Protein AF-A0A7C1VGW5-F1 (afdb_monomer)

Solvent-accessible surface area (backbone atoms only — not comparable to full-atom values): 6948 Å² total; per-residue (Å²): 134,87,75,56,59,21,69,54,83,96,44,91,46,53,26,28,81,66,48,66,48,100,84,72,49,82,41,61,46,65,34,19,64,68,56,45,28,61,74,70,61,58,50,86,72,74,86,64,77,88,87,74,67,79,41,74,48,52,71,72,55,68,30,56,36,12,73,85,80,61,52,54,91,53,82,24,49,82,43,56,75,47,45,62,93,80,70,32,57,70,38,78,85,32,55,44,20,26,35,76,66,60,46,50,33,38,78,70,72,76,51,85,132

Nearest PDB structures (foldseek):
  6ghc-assembly1_A  TM=7.037E-01  e=6.728E-03  Escherichia coli K-12
  4h9d-assembly1_C  TM=6.070E-01  e=5.447E-02  Geobacter metallireducens GS-15
  4h9d-assembly1_A  TM=5.818E-01  e=9.809E-02  Geobacter metallireducens GS-15
  1fsj-assembly1_B  TM=7.396E-01  e=9.051E-01  Escherichia coli

pLDDT: mean 84.61, std 14.18, range [44.94, 97.0]

Foldseek 3Di:
DDFDFAQDPPGRHGFAWDDQDPVRDTDGDNHHPVVVCVVVVVPVPDDPDDPDDQDVQLVVDDQQAFPPPGDRPDGFDKDFCDDVVNVTDNHPPRITGHHPVRVVCVVVVNDDD

Mean predicted aligned error: 14.06 Å

Radius of gyration: 25.31 Å; Cα contacts (8 Å, |Δi|>4): 164; chains: 1; bounding box: 57×30×56 Å

Structure (mmCIF, N/CA/C/O backbone):
data_AF-A0A7C1VGW5-F1
#
_entry.id   AF-A0A7C1VGW5-F1
#
loop_
_atom_site.group_PDB
_atom_site.id
_atom_site.type_symbol
_atom_site.label_atom_id
_atom_site.label_alt_id
_atom_site.label_comp_id
_atom_site.label_asym_id
_atom_site.label_entity_id
_atom_site.label_seq_id
_atom_site.pdbx_PDB_ins_code
_atom_site.Cartn_x
_atom_site.Cartn_y
_atom_site.Cartn_z
_atom_site.occupancy
_atom_site.B_iso_or_equiv
_atom_site.auth_seq_id
_atom_site.auth_comp_id
_atom_site.auth_asym_id
_atom_site.auth_atom_id
_atom_site.pdbx_PDB_model_num
ATOM 1 N N . MET A 1 1 ? 24.880 -7.968 -34.564 1.00 63.97 1 MET A N 1
ATOM 2 C CA . MET A 1 1 ? 25.746 -6.996 -33.857 1.00 63.97 1 MET A CA 1
ATOM 3 C C . MET A 1 1 ? 25.967 -7.487 -32.442 1.00 63.97 1 MET A C 1
ATOM 5 O O . MET A 1 1 ? 25.040 -7.425 -31.636 1.00 63.97 1 MET A O 1
ATOM 9 N N . ASP A 1 2 ? 27.168 -7.978 -32.153 1.00 80.00 2 ASP A N 1
ATOM 10 C CA . ASP A 1 2 ? 27.506 -8.481 -30.827 1.00 80.00 2 ASP A CA 1
ATOM 11 C C . ASP A 1 2 ? 27.546 -7.363 -29.792 1.00 80.00 2 ASP A C 1
ATOM 13 O O . ASP A 1 2 ? 28.143 -6.299 -29.974 1.00 80.00 2 ASP A O 1
ATOM 17 N N . LYS A 1 3 ? 26.846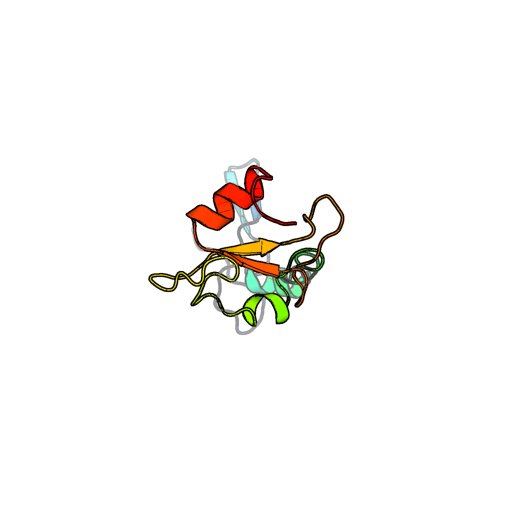 -7.596 -28.685 1.00 86.38 3 LYS A N 1
ATOM 18 C CA . LYS A 1 3 ? 26.801 -6.666 -27.565 1.00 86.38 3 LYS A CA 1
ATOM 19 C C . LYS A 1 3 ? 28.073 -6.856 -26.731 1.00 86.38 3 LYS A C 1
ATOM 21 O O . LYS A 1 3 ? 28.326 -7.978 -26.296 1.00 86.38 3 LYS A O 1
ATOM 26 N N . PRO A 1 4 ? 28.847 -5.794 -26.444 1.00 92.12 4 PRO A N 1
ATOM 27 C CA . PRO A 1 4 ? 30.075 -5.933 -25.672 1.00 92.12 4 PRO A CA 1
ATOM 28 C C . PRO A 1 4 ? 29.780 -6.453 -24.264 1.00 92.12 4 PRO A C 1
ATOM 30 O O . PRO A 1 4 ? 28.732 -6.153 -23.683 1.00 92.12 4 PRO A O 1
ATOM 33 N N . LYS A 1 5 ? 30.709 -7.228 -23.701 1.00 94.62 5 LYS A N 1
ATOM 34 C CA . LYS A 1 5 ? 30.612 -7.750 -22.333 1.00 94.62 5 LYS A CA 1
ATOM 35 C C . LYS A 1 5 ? 30.956 -6.686 -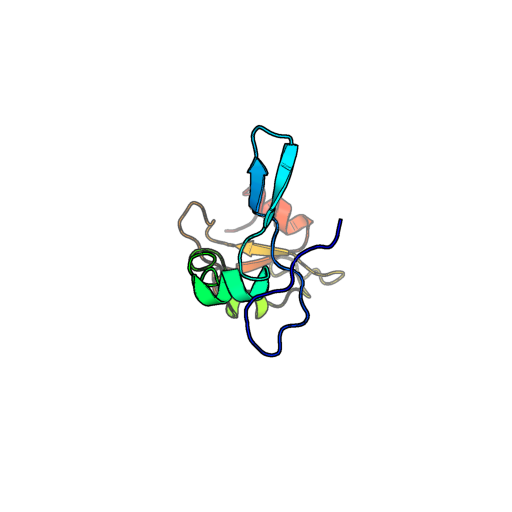21.292 1.00 94.62 5 LYS A C 1
ATOM 37 O O . LYS A 1 5 ? 31.596 -5.674 -21.575 1.00 94.62 5 LYS A O 1
ATOM 42 N N . CYS A 1 6 ? 30.468 -6.896 -20.075 1.00 94.88 6 CYS A N 1
ATOM 43 C CA . CYS A 1 6 ? 30.820 -6.078 -18.923 1.00 94.88 6 CYS A CA 1
ATOM 44 C C . CYS A 1 6 ? 32.327 -6.166 -18.641 1.00 94.88 6 CYS A C 1
ATOM 46 O O . CYS A 1 6 ? 32.890 -7.250 -18.640 1.00 94.88 6 CYS A O 1
ATOM 48 N N . LYS A 1 7 ? 32.966 -5.029 -18.337 1.00 94.69 7 LYS A N 1
ATOM 49 C CA . LYS A 1 7 ? 34.410 -4.949 -18.048 1.00 94.69 7 LYS A CA 1
ATOM 50 C C . LYS A 1 7 ? 34.825 -5.570 -16.697 1.00 94.69 7 LYS A C 1
ATOM 52 O O . LYS A 1 7 ? 36.011 -5.717 -16.442 1.00 94.69 7 LYS A O 1
ATOM 57 N N . ILE A 1 8 ? 33.882 -5.858 -15.800 1.00 92.62 8 ILE A N 1
ATOM 58 C CA . ILE A 1 8 ? 34.192 -6.445 -14.484 1.00 92.62 8 ILE A CA 1
ATOM 59 C C . ILE A 1 8 ? 34.591 -7.907 -14.652 1.00 92.62 8 ILE A C 1
ATOM 61 O O . ILE A 1 8 ? 33.868 -8.658 -15.305 1.00 92.62 8 ILE A O 1
ATOM 65 N N . ASP A 1 9 ? 35.706 -8.280 -14.025 1.00 88.81 9 ASP A N 1
ATOM 66 C CA . ASP A 1 9 ? 36.190 -9.656 -14.003 1.00 88.81 9 ASP A CA 1
ATOM 67 C C . ASP A 1 9 ? 35.113 -10.612 -13.466 1.00 88.81 9 ASP A C 1
ATOM 69 O O . ASP A 1 9 ? 34.344 -10.261 -12.564 1.00 88.81 9 ASP A O 1
ATOM 73 N N . LYS A 1 10 ? 35.017 -11.800 -14.068 1.00 90.38 10 LYS A N 1
ATOM 74 C CA . LYS A 1 10 ? 33.992 -12.821 -13.768 1.00 90.38 10 LYS A CA 1
ATOM 75 C C . LYS A 1 10 ? 32.536 -12.371 -13.990 1.00 90.38 10 LYS A C 1
ATOM 77 O O . LYS A 1 10 ? 31.605 -12.987 -13.472 1.00 90.38 10 LYS A O 1
ATOM 8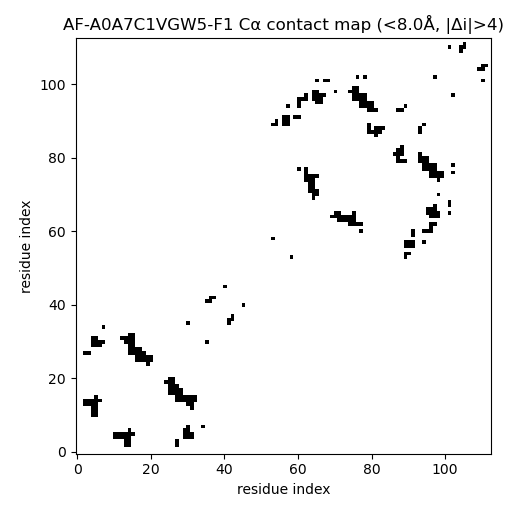2 N N . CYS A 1 11 ? 32.293 -11.312 -14.771 1.00 90.44 11 CYS A N 1
ATOM 83 C CA . CYS A 1 11 ? 30.943 -10.886 -15.142 1.00 90.44 11 CYS A CA 1
ATOM 84 C C . CYS A 1 11 ? 30.579 -11.271 -16.582 1.00 90.44 11 CYS A C 1
ATOM 86 O O . CYS A 1 11 ? 30.961 -10.596 -17.535 1.00 90.44 11 CYS A O 1
ATOM 88 N N . ASN A 1 12 ? 29.704 -12.265 -16.736 1.00 93.12 12 ASN A N 1
ATOM 89 C CA . ASN A 1 12 ? 29.239 -12.726 -18.054 1.00 93.12 12 ASN A CA 1
ATOM 90 C C . ASN A 1 12 ? 28.109 -11.868 -18.659 1.00 93.12 12 ASN A C 1
ATOM 92 O O . ASN A 1 12 ? 27.659 -12.110 -19.786 1.00 93.12 12 ASN A O 1
ATOM 96 N N . ASN A 1 13 ? 27.657 -10.842 -17.927 1.00 93.88 13 ASN A N 1
ATOM 97 C CA . ASN A 1 13 ? 26.592 -9.950 -18.366 1.00 93.88 13 ASN A CA 1
ATOM 98 C C . ASN A 1 13 ? 27.052 -9.023 -19.489 1.00 93.88 13 ASN A C 1
ATOM 100 O O . ASN A 1 13 ? 28.175 -8.519 -19.506 1.00 93.88 13 ASN A O 1
ATOM 104 N N . ASN A 1 14 ? 26.124 -8.708 -20.385 1.00 95.12 14 ASN A N 1
ATOM 105 C CA . ASN A 1 14 ? 26.372 -7.739 -21.437 1.00 95.12 14 ASN A CA 1
ATOM 106 C C . ASN A 1 14 ? 26.416 -6.309 -20.873 1.00 95.12 14 ASN A C 1
ATOM 108 O O . ASN A 1 14 ? 25.660 -5.942 -19.965 1.00 95.12 14 ASN A O 1
ATOM 112 N N . ALA A 1 15 ? 27.279 -5.477 -21.440 1.00 94.31 15 ALA A N 1
ATOM 113 C CA . ALA A 1 15 ? 27.381 -4.071 -21.106 1.00 94.31 15 ALA A CA 1
ATOM 114 C C . ALA A 1 15 ? 26.086 -3.314 -21.430 1.00 94.31 15 ALA A C 1
ATOM 116 O O . ALA A 1 15 ? 25.386 -3.597 -22.403 1.00 94.31 15 ALA A O 1
ATOM 117 N N . MET A 1 16 ? 25.744 -2.335 -20.600 1.00 93.25 16 MET A N 1
ATOM 118 C CA . MET A 1 16 ? 24.520 -1.554 -20.755 1.00 93.25 16 MET A CA 1
ATOM 119 C C . MET A 1 16 ? 24.573 -0.667 -22.006 1.00 93.25 16 MET A C 1
ATOM 121 O O . MET A 1 16 ? 25.604 -0.075 -22.314 1.00 93.25 16 MET A O 1
ATOM 125 N N . PHE A 1 17 ? 23.451 -0.546 -22.716 1.00 93.81 17 PHE A N 1
ATOM 126 C CA . PHE A 1 17 ? 23.296 0.421 -23.803 1.00 93.81 17 PHE A CA 1
ATOM 127 C C . PHE A 1 17 ? 23.424 1.855 -23.270 1.00 93.81 17 PHE A C 1
ATOM 129 O O . PHE A 1 17 ? 22.897 2.171 -22.207 1.00 93.81 17 PHE A O 1
ATOM 136 N N . ALA A 1 18 ? 24.151 2.709 -23.991 1.00 91.31 18 ALA A N 1
ATOM 137 C CA . ALA A 1 18 ? 24.354 4.103 -23.613 1.00 91.31 18 ALA A CA 1
ATOM 138 C C . ALA A 1 18 ? 23.505 5.053 -24.460 1.00 91.31 18 ALA A C 1
ATOM 140 O O . ALA A 1 18 ? 22.770 5.857 -23.901 1.00 91.31 18 ALA A O 1
ATOM 141 N N . ARG A 1 19 ? 23.666 5.005 -25.788 1.00 93.31 19 ARG A N 1
ATOM 142 C CA . ARG A 1 19 ? 22.979 5.871 -26.763 1.00 93.31 19 ARG A CA 1
ATOM 143 C C . ARG A 1 19 ? 23.265 5.408 -28.190 1.00 93.31 19 ARG A C 1
ATOM 145 O O . ARG A 1 19 ? 24.208 4.649 -28.406 1.00 93.31 19 ARG A O 1
ATOM 152 N N . ILE A 1 20 ? 22.513 5.922 -29.156 1.00 95.12 20 ILE A N 1
ATOM 153 C CA . ILE A 1 20 ? 22.864 5.874 -30.581 1.00 95.12 20 ILE A CA 1
ATOM 154 C C . ILE A 1 20 ? 23.629 7.165 -30.924 1.00 95.12 20 ILE A C 1
ATOM 156 O O . ILE A 1 20 ? 23.312 8.226 -30.385 1.00 95.12 20 ILE A O 1
ATOM 160 N N . ASN A 1 21 ? 24.694 7.087 -31.725 1.00 90.75 21 ASN A N 1
ATOM 161 C CA . ASN A 1 21 ? 25.414 8.282 -32.183 1.00 90.75 21 ASN A CA 1
ATOM 162 C C . ASN A 1 21 ? 24.733 8.919 -33.411 1.00 90.75 21 ASN A C 1
ATOM 164 O O . ASN A 1 21 ? 23.826 8.342 -33.997 1.00 90.75 21 ASN A O 1
ATOM 168 N N . LYS A 1 22 ? 25.201 10.098 -33.842 1.00 92.62 22 LYS A N 1
ATOM 169 C CA . LYS A 1 22 ? 24.667 10.790 -35.034 1.00 92.62 22 LYS A CA 1
ATOM 170 C C . LYS A 1 22 ? 24.756 9.962 -36.331 1.00 92.62 22 LYS A C 1
ATOM 172 O O . LYS A 1 22 ? 24.057 10.271 -37.281 1.00 92.62 22 LYS A O 1
ATOM 177 N N . LYS A 1 23 ? 25.602 8.926 -36.362 1.00 93.06 23 LYS A N 1
ATOM 178 C CA . LYS A 1 23 ? 25.795 8.006 -37.493 1.00 93.06 23 LYS A CA 1
ATOM 179 C C . LYS A 1 23 ? 24.912 6.746 -37.410 1.00 93.06 23 LYS A C 1
ATOM 181 O O . LYS A 1 23 ? 25.080 5.844 -38.216 1.00 93.06 23 LYS A O 1
ATOM 186 N N . GLY A 1 24 ? 24.016 6.641 -36.423 1.00 91.12 24 GLY A N 1
ATOM 187 C CA . GLY A 1 24 ? 23.136 5.477 -36.244 1.00 91.12 24 GLY A CA 1
ATOM 188 C C . GLY A 1 24 ? 23.763 4.288 -35.499 1.00 91.12 24 GLY A C 1
ATOM 189 O O . GLY A 1 24 ? 23.103 3.275 -35.273 1.00 91.12 24 GLY A O 1
ATOM 190 N N . GLU A 1 25 ? 25.009 4.396 -35.036 1.00 91.31 25 GLU A N 1
ATOM 191 C CA . GLU A 1 25 ? 25.704 3.310 -34.342 1.00 91.31 25 GLU A CA 1
ATOM 192 C C . GLU A 1 25 ? 25.336 3.258 -32.853 1.00 91.31 25 GLU A C 1
ATOM 194 O O . GLU A 1 25 ? 25.376 4.266 -32.133 1.00 91.31 25 GLU A O 1
ATOM 199 N N . ARG A 1 26 ? 25.066 2.052 -32.342 1.00 91.56 26 ARG A N 1
ATOM 200 C CA . ARG A 1 26 ? 24.826 1.824 -30.910 1.00 91.56 26 ARG A CA 1
ATOM 201 C C . ARG A 1 26 ? 26.135 1.925 -30.120 1.00 91.56 26 ARG A C 1
ATOM 203 O O . ARG A 1 26 ? 27.081 1.178 -30.357 1.00 91.56 26 ARG A O 1
ATOM 210 N N . LYS A 1 27 ? 26.172 2.796 -29.113 1.00 93.44 27 LYS A N 1
ATOM 211 C CA . LYS A 1 27 ? 27.242 2.870 -28.109 1.00 93.44 27 LYS A CA 1
ATOM 212 C C . LYS A 1 27 ? 26.784 2.216 -26.811 1.00 93.44 27 LYS A C 1
ATOM 214 O O . LYS A 1 27 ? 25.660 2.424 -26.354 1.00 93.44 27 LYS A O 1
ATOM 219 N N . TYR A 1 28 ? 27.690 1.478 -26.183 1.00 93.88 28 TYR A N 1
ATOM 220 C CA . TYR A 1 28 ? 27.478 0.802 -24.906 1.00 93.88 28 TYR A CA 1
ATOM 221 C C . TYR A 1 28 ? 28.393 1.402 -23.828 1.00 93.88 28 TYR A C 1
ATOM 223 O O . TYR A 1 28 ? 29.435 1.989 -24.125 1.00 93.88 28 TYR A O 1
ATOM 231 N N . LYS A 1 29 ? 27.993 1.295 -22.560 1.00 92.00 29 LYS A N 1
ATOM 232 C CA . LYS A 1 29 ? 28.825 1.616 -21.392 1.00 92.00 29 LYS A CA 1
ATOM 233 C C . LYS A 1 29 ? 29.894 0.532 -21.198 1.00 92.00 29 LYS A C 1
ATOM 235 O O . LYS A 1 29 ? 29.868 -0.500 -21.847 1.00 92.00 29 LYS A O 1
ATOM 240 N N . LYS A 1 30 ? 30.824 0.738 -20.258 1.00 93.44 30 LYS A N 1
ATOM 241 C CA . LYS A 1 30 ? 31.834 -0.280 -19.894 1.00 93.44 30 LYS A CA 1
ATOM 242 C C . LYS A 1 30 ? 31.286 -1.373 -18.964 1.00 93.44 30 LYS A C 1
ATOM 244 O O . LYS A 1 30 ? 31.916 -2.406 -18.796 1.00 93.44 30 LYS A O 1
ATOM 249 N N . LEU A 1 31 ? 30.153 -1.131 -18.307 1.00 94.38 31 LEU A N 1
ATOM 250 C CA . LEU A 1 31 ? 29.606 -1.989 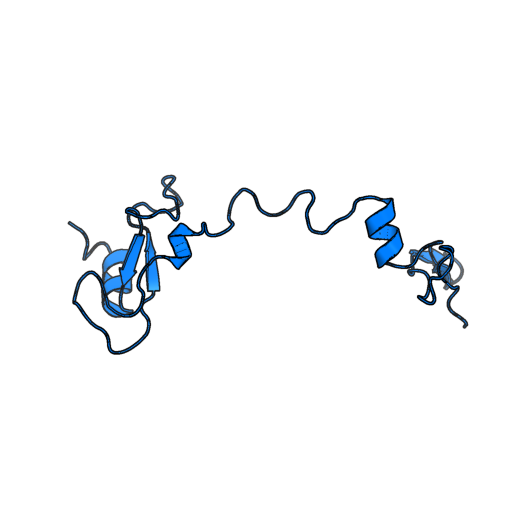-17.254 1.00 94.38 31 LEU A CA 1
ATOM 251 C C . LEU A 1 31 ? 28.207 -2.473 -17.633 1.00 94.38 31 LEU A C 1
ATOM 253 O O . LEU A 1 31 ? 27.479 -1.772 -18.340 1.00 94.38 31 LEU A O 1
ATOM 257 N N . CYS A 1 32 ? 27.815 -3.646 -17.136 1.00 94.19 32 CYS A N 1
ATOM 258 C CA . CYS A 1 32 ? 26.413 -4.057 -17.134 1.00 94.19 32 CYS A CA 1
ATOM 259 C C . CYS A 1 32 ? 25.591 -3.166 -16.190 1.00 94.19 32 CYS A C 1
ATOM 261 O O . CYS A 1 32 ? 26.143 -2.418 -15.379 1.00 94.19 32 CYS A O 1
ATOM 263 N N . TYR A 1 33 ? 24.265 -3.266 -16.269 1.00 90.62 33 TYR A N 1
ATOM 264 C CA . TYR A 1 33 ? 23.361 -2.469 -15.438 1.00 90.62 33 TYR A CA 1
ATOM 265 C C . TYR A 1 33 ? 23.647 -2.612 -13.934 1.00 90.62 33 TYR A C 1
ATOM 267 O O . TYR A 1 33 ? 23.814 -1.609 -13.242 1.00 90.62 33 TYR A O 1
ATOM 275 N N . GLY A 1 34 ? 23.791 -3.848 -13.440 1.00 89.06 34 GLY A N 1
ATOM 276 C CA . GLY A 1 34 ? 24.056 -4.119 -12.023 1.00 89.06 34 GLY A CA 1
ATOM 277 C C . GLY A 1 34 ? 25.370 -3.502 -11.535 1.00 89.06 34 GLY A C 1
ATOM 278 O O . GLY A 1 34 ? 25.390 -2.778 -10.540 1.00 89.06 34 GLY A O 1
ATOM 279 N N . HIS A 1 35 ? 26.462 -3.701 -12.278 1.00 92.38 35 HIS A N 1
ATOM 280 C CA . HIS A 1 35 ? 27.764 -3.134 -11.918 1.00 92.38 35 HIS A CA 1
ATOM 281 C C . HIS A 1 35 ? 27.828 -1.616 -12.076 1.00 92.38 35 HIS A C 1
ATOM 283 O O . HIS A 1 35 ? 28.488 -0.960 -11.274 1.00 92.38 35 HIS A O 1
ATOM 289 N N . HIS A 1 36 ? 27.124 -1.037 -13.053 1.00 90.19 36 HIS A N 1
ATOM 290 C CA . HIS A 1 36 ? 27.000 0.415 -13.170 1.00 90.19 36 HIS A CA 1
ATOM 291 C C . HIS A 1 36 ? 26.315 0.995 -11.927 1.00 90.19 36 HIS A C 1
ATOM 293 O O . HIS A 1 36 ? 26.837 1.918 -11.306 1.00 90.19 36 HIS A O 1
ATOM 299 N N . ARG A 1 37 ? 25.193 0.404 -11.497 1.00 84.50 37 ARG A N 1
ATOM 300 C CA . ARG A 1 37 ? 24.486 0.845 -10.287 1.00 84.50 37 ARG A CA 1
ATOM 301 C C . ARG A 1 37 ? 25.324 0.694 -9.024 1.00 84.50 37 ARG A C 1
ATOM 303 O O . ARG A 1 37 ? 25.374 1.632 -8.234 1.00 84.50 37 ARG A O 1
ATOM 310 N N . LYS A 1 38 ? 26.014 -0.439 -8.857 1.00 84.94 38 LYS A N 1
ATOM 311 C CA . LYS A 1 38 ? 26.917 -0.676 -7.719 1.00 84.94 38 LYS A CA 1
ATOM 312 C C . LYS A 1 38 ? 28.068 0.337 -7.698 1.00 84.94 38 LYS A C 1
ATOM 314 O O . LYS A 1 38 ? 28.307 0.957 -6.666 1.00 84.94 38 LYS A O 1
ATOM 319 N N . LYS A 1 39 ? 28.729 0.560 -8.843 1.00 87.19 39 LYS A N 1
ATOM 320 C CA . LYS A 1 39 ? 29.858 1.496 -8.974 1.00 87.19 39 LYS A CA 1
ATOM 321 C C . LYS A 1 39 ? 29.472 2.932 -8.629 1.00 87.19 39 LYS A C 1
ATOM 323 O O . LYS A 1 39 ? 30.205 3.597 -7.909 1.00 87.19 39 LYS A O 1
ATOM 328 N N . TYR A 1 40 ? 28.330 3.400 -9.125 1.00 84.69 40 TYR A N 1
ATOM 329 C CA . TYR A 1 40 ? 27.864 4.770 -8.894 1.00 84.69 40 TYR A CA 1
ATOM 330 C C . TYR A 1 40 ? 26.970 4.905 -7.656 1.00 84.69 40 TYR A C 1
ATOM 332 O O . TYR A 1 40 ? 26.298 5.920 -7.501 1.00 84.69 40 TYR A O 1
ATOM 340 N N . ARG A 1 41 ? 26.925 3.880 -6.787 1.00 73.12 41 ARG A N 1
ATOM 341 C CA . ARG A 1 41 ? 26.072 3.839 -5.586 1.00 73.12 41 ARG A CA 1
ATOM 342 C C . ARG A 1 41 ? 24.611 4.227 -5.876 1.00 73.12 41 ARG A C 1
ATOM 344 O O . ARG A 1 41 ? 23.895 4.703 -4.999 1.00 73.12 41 ARG A O 1
ATOM 351 N N . MET A 1 42 ? 24.136 3.934 -7.091 1.00 65.56 42 MET A N 1
ATOM 352 C CA . MET A 1 42 ? 22.738 4.085 -7.521 1.00 65.56 42 MET A CA 1
ATOM 353 C C . MET A 1 42 ? 21.895 2.905 -7.022 1.00 65.56 42 MET A C 1
ATOM 355 O O . MET A 1 42 ? 21.055 2.348 -7.745 1.00 65.56 42 MET A O 1
ATOM 359 N N . SER A 1 43 ? 22.183 2.477 -5.791 1.00 56.66 43 SER A N 1
ATOM 360 C CA . SER A 1 43 ? 21.373 1.515 -5.062 1.00 56.66 43 SER A CA 1
ATOM 361 C C . SER A 1 43 ? 19.914 1.977 -5.128 1.00 56.66 43 SER A C 1
ATOM 363 O O . SER A 1 43 ? 19.670 3.183 -5.062 1.00 56.66 43 SER A O 1
ATOM 365 N N . PRO A 1 44 ? 18.928 1.069 -5.239 1.00 52.22 44 PRO A N 1
ATOM 366 C CA . PRO A 1 44 ? 17.521 1.448 -5.086 1.00 52.22 44 PRO A CA 1
ATOM 367 C C . PRO A 1 44 ? 17.250 2.149 -3.739 1.00 52.22 44 PRO A C 1
ATOM 369 O O . PRO A 1 44 ? 16.221 2.789 -3.580 1.00 52.22 44 PRO A O 1
ATOM 372 N N . ASN A 1 45 ? 18.193 2.042 -2.796 1.00 52.69 45 ASN A N 1
ATOM 373 C CA . ASN A 1 45 ? 18.040 2.392 -1.393 1.00 52.69 45 ASN A CA 1
ATOM 374 C C . ASN A 1 45 ? 18.669 3.716 -0.939 1.00 52.69 45 ASN A C 1
ATOM 376 O O . ASN A 1 45 ? 18.711 3.950 0.263 1.00 52.69 45 ASN A O 1
ATOM 380 N N . SER A 1 46 ? 19.183 4.590 -1.814 1.00 48.34 46 SER A N 1
ATOM 381 C CA . SER A 1 46 ? 19.870 5.793 -1.305 1.00 48.34 46 SER A CA 1
ATOM 382 C C . SER A 1 46 ? 18.990 7.026 -1.087 1.00 48.34 46 SER A C 1
ATOM 384 O O . SER A 1 46 ? 19.429 7.889 -0.335 1.00 48.34 46 SER A O 1
ATOM 386 N N . LYS A 1 47 ? 17.774 7.140 -1.656 1.00 44.94 47 LYS A N 1
ATOM 387 C CA . LYS A 1 47 ? 16.908 8.333 -1.443 1.00 44.94 47 LYS A CA 1
ATOM 388 C C . LYS A 1 47 ? 15.383 8.113 -1.495 1.00 44.94 47 LYS A C 1
ATOM 390 O O . LYS A 1 47 ? 14.642 9.089 -1.492 1.00 44.94 47 LYS A O 1
ATOM 395 N N . ILE A 1 48 ? 14.883 6.874 -1.528 1.00 52.19 48 ILE A N 1
ATOM 396 C CA . ILE A 1 48 ? 13.434 6.597 -1.586 1.00 52.19 48 ILE A CA 1
ATOM 397 C C . ILE A 1 48 ? 13.051 5.752 -0.364 1.00 52.19 48 ILE A C 1
ATOM 399 O O . ILE A 1 48 ? 13.627 4.693 -0.157 1.00 52.19 48 ILE A O 1
ATOM 403 N N . ARG A 1 49 ? 12.057 6.227 0.404 1.00 46.88 49 ARG A N 1
ATOM 404 C CA . ARG A 1 49 ? 11.455 5.661 1.638 1.00 46.88 49 ARG A CA 1
ATOM 405 C C . ARG A 1 49 ? 12.064 6.093 2.982 1.00 46.88 49 ARG A C 1
ATOM 407 O O . ARG A 1 49 ? 12.557 5.269 3.738 1.00 46.88 49 ARG A O 1
ATOM 414 N N . LYS A 1 50 ? 11.898 7.367 3.355 1.00 46.09 50 LYS A N 1
ATOM 415 C CA . LYS A 1 50 ? 11.772 7.740 4.784 1.00 46.09 50 LYS A CA 1
ATOM 416 C C . LYS A 1 50 ? 10.542 8.581 5.154 1.00 46.09 50 LYS A C 1
ATOM 418 O O . LYS A 1 50 ? 10.366 8.850 6.328 1.00 46.09 50 LYS A O 1
ATOM 423 N N . ASN A 1 51 ? 9.635 8.873 4.214 1.00 45.34 51 ASN A N 1
ATOM 424 C CA . ASN A 1 51 ? 8.408 9.640 4.502 1.00 45.34 51 ASN A CA 1
ATOM 425 C C . ASN A 1 51 ? 7.105 8.886 4.159 1.00 45.34 51 ASN A C 1
ATOM 427 O O . ASN A 1 51 ? 6.107 9.508 3.820 1.00 45.34 51 ASN A O 1
ATOM 431 N N . GLY A 1 52 ? 7.095 7.547 4.200 1.00 51.47 52 GLY A N 1
ATOM 432 C CA . GLY A 1 52 ? 5.868 6.798 3.873 1.00 51.47 52 GLY A CA 1
ATOM 433 C C . GLY A 1 52 ? 5.951 5.274 3.906 1.00 51.47 52 GLY A C 1
ATOM 434 O O . GLY A 1 52 ? 5.074 4.614 3.362 1.00 51.47 52 GLY A O 1
ATOM 435 N N . SER A 1 53 ? 6.999 4.691 4.496 1.00 56.03 53 SER A N 1
ATOM 436 C CA . SER A 1 53 ? 6.968 3.257 4.790 1.00 56.03 53 SER A CA 1
ATOM 437 C C . SER A 1 53 ? 5.976 3.048 5.924 1.00 56.03 53 SER A C 1
ATOM 439 O O . SER A 1 53 ? 6.152 3.652 6.981 1.00 56.03 53 SER A O 1
ATOM 441 N N . PHE A 1 54 ? 4.962 2.210 5.710 1.00 60.88 54 PHE A N 1
ATOM 442 C CA . PHE A 1 54 ? 4.158 1.675 6.802 1.00 60.88 54 PHE A CA 1
ATOM 443 C C . PHE A 1 54 ? 5.105 1.151 7.893 1.00 60.88 54 PHE A C 1
ATOM 445 O O . PHE A 1 54 ? 6.095 0.478 7.588 1.00 60.88 54 PHE A O 1
ATOM 452 N N . THR A 1 55 ? 4.862 1.570 9.131 1.00 69.12 55 THR A N 1
ATOM 453 C CA . THR A 1 55 ? 5.605 1.139 10.324 1.00 69.12 55 THR A CA 1
ATOM 454 C C . THR A 1 55 ? 5.309 -0.338 10.598 1.00 69.12 55 THR A C 1
ATOM 456 O O . THR A 1 55 ? 4.351 -0.883 10.050 1.00 69.12 55 THR A O 1
ATOM 459 N N . SER A 1 56 ? 6.093 -1.010 11.446 1.00 72.75 56 SER A N 1
ATOM 460 C CA . SER A 1 56 ? 5.691 -2.340 11.940 1.00 72.75 56 SER A CA 1
ATOM 461 C C . SER A 1 56 ? 4.312 -2.277 12.607 1.00 72.75 56 SER A C 1
ATOM 463 O O . SER A 1 56 ? 3.460 -3.112 12.333 1.00 72.75 56 SER A O 1
ATOM 465 N N . GLU A 1 57 ? 4.051 -1.192 13.341 1.00 78.00 57 GLU A N 1
ATOM 466 C CA . GLU A 1 57 ? 2.781 -0.923 14.022 1.00 78.00 57 GLU A CA 1
ATOM 467 C C . GLU A 1 57 ? 1.570 -0.897 13.080 1.00 78.00 57 GLU A C 1
ATOM 469 O O . GLU A 1 57 ? 0.460 -1.201 13.503 1.00 78.00 57 GLU A O 1
ATOM 474 N N . TYR A 1 58 ? 1.755 -0.557 11.799 1.00 81.12 58 TYR A N 1
ATOM 475 C CA . TYR A 1 58 ? 0.686 -0.643 10.802 1.00 81.12 58 TYR A CA 1
ATOM 476 C C . TYR A 1 58 ? 0.215 -2.086 10.590 1.00 81.12 58 TYR A C 1
ATOM 478 O O . TYR A 1 58 ? -0.979 -2.330 10.413 1.00 81.12 58 TYR A O 1
ATOM 486 N N . TYR A 1 59 ? 1.148 -3.038 10.589 1.00 82.19 59 TYR A N 1
ATOM 487 C CA . TYR A 1 59 ? 0.854 -4.451 10.361 1.00 82.19 59 TYR A CA 1
ATOM 488 C C . TYR A 1 59 ? 0.347 -5.158 11.621 1.00 82.19 59 TYR A C 1
ATOM 490 O O . TYR A 1 59 ? -0.370 -6.144 11.485 1.00 82.19 59 TYR A O 1
ATOM 498 N N . ASP A 1 60 ? 0.625 -4.613 12.809 1.00 85.44 60 ASP A N 1
ATOM 499 C CA . ASP A 1 60 ? 0.178 -5.155 14.104 1.00 85.44 60 ASP A CA 1
ATOM 500 C C . ASP A 1 60 ? -1.321 -4.946 14.386 1.00 85.44 60 ASP A C 1
ATOM 502 O O . ASP A 1 60 ? -1.847 -5.394 15.405 1.00 85.44 60 ASP A O 1
ATOM 506 N N . ILE A 1 61 ? -2.029 -4.241 13.504 1.00 87.75 61 ILE A N 1
ATOM 507 C CA . ILE A 1 61 ? -3.461 -3.988 13.653 1.00 87.75 61 ILE A CA 1
ATOM 508 C C . ILE A 1 61 ? -4.240 -5.192 13.151 1.00 87.75 61 ILE A C 1
ATOM 510 O O . ILE A 1 61 ? -4.176 -5.530 11.963 1.00 87.75 61 ILE A O 1
ATOM 514 N N . ASP A 1 62 ? -5.022 -5.774 14.057 1.00 91.50 62 ASP A N 1
ATOM 515 C CA . ASP A 1 62 ? -6.000 -6.805 13.744 1.00 91.50 62 ASP A CA 1
ATOM 516 C C . ASP A 1 62 ? -7.021 -6.271 12.731 1.00 91.50 62 ASP A C 1
ATOM 518 O O . ASP A 1 62 ? -7.685 -5.263 12.963 1.00 91.50 62 ASP A O 1
ATOM 522 N N . THR A 1 63 ? -7.107 -6.946 11.585 1.00 94.44 63 THR A N 1
ATOM 523 C CA . THR A 1 63 ? -8.026 -6.611 10.486 1.00 94.44 63 THR A CA 1
ATOM 524 C C . THR A 1 63 ? -9.143 -7.631 10.325 1.00 94.44 63 THR A C 1
ATOM 526 O O . THR A 1 63 ? -9.891 -7.570 9.354 1.00 94.44 63 THR A O 1
ATOM 529 N N . THR A 1 64 ? -9.275 -8.569 11.261 1.00 96.00 64 THR A N 1
ATOM 530 C CA . THR A 1 64 ? -10.297 -9.619 11.190 1.00 96.00 64 THR A CA 1
ATOM 531 C C . THR A 1 64 ? -11.683 -9.121 11.587 1.00 96.00 64 THR A C 1
ATOM 533 O O . THR A 1 64 ? -12.671 -9.687 11.133 1.00 96.00 64 THR A O 1
ATOM 536 N N . LYS A 1 65 ? -11.768 -8.043 12.378 1.00 97.00 65 LYS A N 1
ATOM 537 C CA . LYS A 1 65 ? -13.032 -7.482 12.866 1.00 97.00 65 LYS A CA 1
ATOM 538 C C . LYS A 1 65 ? -13.052 -5.957 12.868 1.00 97.00 65 LYS A C 1
ATOM 540 O O . LYS A 1 65 ? -12.063 -5.295 13.180 1.00 97.00 65 LYS A O 1
ATOM 545 N N . CYS A 1 66 ? -14.226 -5.399 12.605 1.00 96.25 66 CYS A N 1
ATOM 546 C CA . CYS A 1 66 ? -14.472 -3.968 12.678 1.00 96.25 66 CYS A CA 1
ATOM 547 C C . CYS A 1 66 ? -14.443 -3.485 14.134 1.00 96.25 66 CYS A C 1
ATOM 549 O O . CYS A 1 66 ? -15.205 -3.961 14.974 1.00 96.25 66 CYS A O 1
ATOM 551 N N . SER A 1 67 ? -13.627 -2.473 14.416 1.00 94.81 67 SER A N 1
ATOM 552 C CA . SER A 1 67 ? -13.507 -1.833 15.726 1.00 94.81 67 SER A CA 1
ATOM 553 C C . SER A 1 67 ? -14.759 -1.048 16.140 1.00 94.81 67 SER A C 1
ATOM 555 O O . SER A 1 67 ? -14.921 -0.784 17.324 1.00 94.81 67 SER A O 1
ATOM 557 N N . LEU A 1 68 ? -15.636 -0.671 15.196 1.00 93.56 68 LEU A N 1
ATOM 558 C CA . LEU A 1 68 ? -16.856 0.096 15.494 1.00 93.56 68 LEU A CA 1
ATOM 559 C C . LEU A 1 68 ? -18.101 -0.773 15.688 1.00 93.56 68 LEU A C 1
ATOM 561 O O . LEU A 1 68 ? -18.867 -0.533 16.612 1.00 93.56 68 LEU A O 1
ATOM 565 N N . CYS A 1 69 ? -18.334 -1.759 14.819 1.00 94.69 69 CYS A N 1
ATOM 566 C CA . CYS A 1 69 ? -19.569 -2.555 14.843 1.00 94.69 69 CYS A CA 1
ATOM 567 C C . CYS A 1 69 ? -19.352 -4.054 15.077 1.00 94.69 69 CYS A C 1
ATOM 569 O O . CYS A 1 69 ? -20.320 -4.807 15.086 1.00 94.69 69 CYS A O 1
ATOM 571 N N . GLY A 1 70 ? -18.103 -4.505 15.216 1.00 95.25 70 GLY A N 1
ATOM 572 C CA . GLY A 1 70 ? -17.772 -5.914 15.440 1.00 95.25 70 GLY A CA 1
ATOM 573 C C . GLY A 1 70 ? -17.886 -6.821 14.212 1.00 95.25 70 GLY A C 1
ATOM 574 O O . GLY A 1 70 ? -17.614 -8.006 14.331 1.00 95.25 70 GLY A O 1
ATOM 575 N N . TRP A 1 71 ? -18.259 -6.297 13.038 1.00 96.31 71 TRP A N 1
ATOM 576 C CA . TRP A 1 71 ? -18.364 -7.085 11.804 1.00 96.31 71 TRP A CA 1
ATOM 577 C C . TRP A 1 71 ? -17.057 -7.812 11.462 1.00 96.31 71 TRP A C 1
ATOM 579 O O . TRP A 1 71 ? -16.014 -7.166 11.381 1.00 96.31 71 TRP A O 1
ATOM 589 N N . ASP A 1 72 ? -17.137 -9.117 11.209 1.00 97.00 72 ASP A N 1
ATOM 590 C CA . ASP A 1 72 ? -16.003 -10.048 11.096 1.00 97.00 72 ASP A CA 1
ATOM 591 C C . ASP A 1 72 ? -16.109 -11.009 9.892 1.00 97.00 72 ASP A C 1
ATOM 593 O O . ASP A 1 72 ? -15.416 -12.021 9.808 1.00 97.00 72 ASP A O 1
ATOM 597 N N . LYS A 1 73 ? -16.983 -10.705 8.923 1.00 95.12 73 LYS A N 1
ATOM 598 C CA . LYS A 1 73 ? -17.236 -11.597 7.775 1.00 95.12 73 LYS A CA 1
ATOM 599 C C . LYS A 1 73 ? -16.154 -11.539 6.691 1.00 95.12 73 LYS A C 1
ATOM 601 O O . LYS A 1 73 ? -16.136 -12.404 5.818 1.00 95.12 73 LYS A O 1
ATOM 606 N N . ALA A 1 74 ? -15.300 -10.515 6.695 1.00 94.25 74 ALA A N 1
ATOM 607 C CA . ALA A 1 74 ? -14.162 -10.388 5.785 1.00 94.25 74 ALA A CA 1
ATOM 608 C C . ALA A 1 74 ? -13.091 -9.440 6.366 1.00 94.25 74 ALA A C 1
ATOM 610 O O . ALA A 1 74 ? -13.366 -8.738 7.344 1.00 94.25 74 ALA A O 1
ATOM 611 N N . PRO A 1 75 ? -11.892 -9.368 5.752 1.00 95.25 75 PRO A N 1
ATOM 612 C CA . PRO A 1 75 ? -10.865 -8.415 6.152 1.00 95.25 75 PRO A CA 1
ATOM 613 C C . PRO A 1 75 ? -11.372 -6.969 6.119 1.00 95.25 75 PRO A C 1
ATOM 615 O O . PRO A 1 75 ? -12.003 -6.531 5.156 1.00 95.25 75 PRO A O 1
ATOM 618 N N . CYS A 1 76 ? -11.077 -6.236 7.183 1.00 96.44 76 CYS A N 1
ATOM 619 C CA . CYS A 1 76 ? -11.414 -4.834 7.361 1.00 96.44 76 CYS A CA 1
ATOM 620 C C . CYS A 1 76 ? -10.263 -3.915 6.923 1.00 96.44 76 CYS A C 1
ATOM 622 O O . CYS A 1 76 ? -9.081 -4.261 7.024 1.00 96.44 76 CYS A O 1
ATOM 624 N N . ASP A 1 77 ? -10.610 -2.707 6.485 1.00 94.38 77 ASP A N 1
ATOM 625 C CA . ASP A 1 77 ? -9.651 -1.683 6.083 1.00 94.38 77 ASP A CA 1
ATOM 626 C C . ASP A 1 77 ? -9.042 -0.990 7.303 1.00 94.38 77 ASP A C 1
ATOM 628 O O . ASP A 1 77 ? -9.715 -0.719 8.299 1.00 94.38 77 ASP A O 1
ATOM 632 N N . ARG A 1 78 ? -7.755 -0.646 7.218 1.00 92.44 78 ARG A N 1
ATOM 633 C CA . ARG A 1 78 ? -7.086 0.146 8.254 1.00 92.44 78 ARG A CA 1
ATOM 634 C C . ARG A 1 78 ? -7.311 1.634 7.994 1.00 92.44 78 ARG A C 1
ATOM 636 O O . ARG A 1 78 ? -6.853 2.161 6.980 1.00 92.44 78 ARG A O 1
ATOM 643 N N . HIS A 1 79 ? -7.950 2.319 8.930 1.00 92.00 79 HIS A N 1
ATOM 644 C CA . HIS A 1 79 ? -8.279 3.737 8.846 1.00 92.00 79 HIS A CA 1
ATOM 645 C C . HIS A 1 79 ? -7.531 4.540 9.911 1.00 92.00 79 HIS A C 1
ATOM 647 O O . HIS A 1 79 ? -7.397 4.072 11.035 1.00 92.00 79 HIS A O 1
ATOM 653 N N . ARG A 1 80 ? -7.058 5.748 9.583 1.00 90.00 80 ARG A N 1
ATOM 654 C CA . ARG A 1 80 ? -6.424 6.641 10.567 1.00 90.00 80 ARG A CA 1
ATOM 655 C C . ARG A 1 80 ? -7.460 7.530 11.238 1.00 90.00 80 ARG A C 1
ATOM 657 O O . ARG A 1 80 ? -8.235 8.140 10.519 1.00 90.00 80 ARG A O 1
ATOM 664 N N . ILE A 1 81 ? -7.409 7.667 12.561 1.00 88.69 81 ILE A N 1
ATOM 665 C CA . ILE A 1 81 ? -8.289 8.593 13.297 1.00 88.69 81 ILE A CA 1
ATOM 666 C C . ILE A 1 81 ? -7.914 10.036 12.942 1.00 88.69 81 ILE A C 1
ATOM 668 O O . ILE A 1 81 ? -8.719 10.796 12.413 1.00 88.69 81 ILE A O 1
ATOM 672 N N . GLU A 1 82 ? -6.650 10.393 13.154 1.00 87.38 82 GLU A N 1
ATOM 673 C CA . GLU A 1 82 ? -6.081 11.646 12.688 1.00 87.38 82 GLU A CA 1
ATOM 674 C C . GLU A 1 82 ? -5.583 11.468 11.253 1.00 87.38 82 GLU A C 1
ATOM 676 O O . GLU A 1 82 ? -4.703 10.649 10.960 1.00 87.38 82 GLU A O 1
ATOM 681 N N . MET A 1 83 ? -6.165 12.226 10.326 1.00 83.38 83 MET A N 1
ATOM 682 C CA . MET A 1 83 ? -5.813 12.137 8.915 1.00 83.38 83 MET A CA 1
ATOM 683 C C . MET A 1 83 ? -4.362 12.553 8.662 1.00 83.38 83 MET A C 1
ATOM 685 O O . MET A 1 83 ? -3.817 13.439 9.315 1.00 83.38 83 MET A O 1
ATOM 689 N N . GLY A 1 84 ? -3.754 11.981 7.618 1.00 79.94 84 GLY A N 1
ATOM 690 C CA . GLY A 1 84 ? -2.387 12.330 7.222 1.00 79.94 84 GLY A CA 1
ATOM 691 C C . GLY A 1 84 ? -2.205 13.811 6.864 1.00 79.94 84 GLY A C 1
ATOM 692 O O . GLY A 1 84 ? -1.132 14.354 7.099 1.00 79.94 84 GLY A O 1
ATOM 693 N N . MET A 1 85 ? -3.253 14.479 6.358 1.00 76.69 85 MET A N 1
ATOM 694 C CA . MET A 1 85 ? -3.238 15.928 6.103 1.00 76.69 85 MET A CA 1
ATOM 695 C C . MET A 1 85 ? -3.075 16.759 7.384 1.00 76.69 85 MET A C 1
ATOM 697 O O . MET A 1 85 ? -2.503 17.840 7.322 1.00 76.69 85 MET A O 1
ATOM 701 N N . ASN A 1 86 ? -3.500 16.225 8.533 1.00 80.94 86 ASN A N 1
ATOM 702 C CA . ASN A 1 86 ? -3.384 16.869 9.843 1.00 80.94 86 ASN A CA 1
ATOM 703 C C . ASN A 1 86 ? -2.133 16.404 10.611 1.00 80.94 86 ASN A C 1
ATOM 705 O O . ASN A 1 86 ? -1.992 16.685 11.790 1.00 80.94 86 ASN A O 1
ATOM 709 N N . GLY A 1 87 ? -1.213 15.684 9.958 1.00 81.88 87 GLY A N 1
ATOM 710 C CA . GLY A 1 87 ? -0.012 15.143 10.603 1.00 81.88 87 GLY A CA 1
ATOM 711 C C . GLY A 1 87 ? -0.181 13.741 11.195 1.00 81.88 87 GLY A C 1
ATOM 712 O O . GLY A 1 87 ? 0.784 13.185 11.727 1.00 81.88 87 GLY A O 1
ATOM 713 N N . GLY A 1 88 ? -1.354 13.125 11.037 1.00 80.38 88 GLY A N 1
ATOM 714 C CA . GLY A 1 88 ? -1.639 11.801 11.570 1.00 80.38 88 GLY A CA 1
ATOM 715 C C . GLY A 1 88 ? -0.784 10.689 10.953 1.00 80.38 88 GLY A C 1
ATOM 716 O O . GLY A 1 88 ? -0.731 10.483 9.732 1.00 80.38 88 GLY A O 1
ATOM 717 N N . LYS A 1 89 ? -0.106 9.935 11.821 1.00 82.94 89 LYS A N 1
ATOM 718 C CA . LYS A 1 89 ? 0.822 8.855 11.445 1.00 82.94 89 LYS A CA 1
ATOM 719 C C . LYS A 1 89 ? 0.149 7.484 11.486 1.00 82.94 89 LYS A C 1
ATOM 721 O O . LYS A 1 89 ? -0.846 7.282 12.173 1.00 82.94 89 LYS A O 1
ATOM 726 N N . TYR A 1 90 ? 0.727 6.527 10.761 1.00 83.75 90 TYR A N 1
ATOM 727 C CA . TYR A 1 90 ? 0.381 5.109 10.875 1.00 83.75 90 TYR A CA 1
ATOM 728 C C . TYR A 1 90 ? 1.047 4.527 12.129 1.00 83.75 90 TYR A C 1
ATOM 730 O O . TYR A 1 90 ? 2.122 3.943 12.037 1.00 83.75 90 TYR A O 1
ATOM 738 N N . ILE A 1 91 ? 0.454 4.762 13.296 1.00 85.38 91 ILE A N 1
ATOM 739 C CA . ILE A 1 91 ? 0.942 4.274 14.594 1.00 85.38 91 ILE A CA 1
ATOM 740 C C . ILE A 1 91 ? -0.183 3.581 15.355 1.00 85.38 91 ILE A C 1
ATOM 742 O O . ILE A 1 91 ? -1.368 3.854 15.118 1.00 85.38 91 ILE A O 1
ATOM 746 N N . LYS A 1 92 ? 0.180 2.704 16.289 1.00 81.12 92 LYS A N 1
ATOM 747 C CA . LYS A 1 92 ? -0.776 2.077 17.201 1.00 81.12 92 LYS A CA 1
ATOM 748 C C . LYS A 1 92 ? -1.479 3.174 18.011 1.00 81.12 92 LYS A C 1
ATOM 750 O O . LYS A 1 92 ? -0.839 4.080 18.529 1.00 81.12 92 LYS A O 1
ATOM 755 N N . GLY A 1 93 ? -2.807 3.119 18.076 1.00 85.81 93 GLY A N 1
ATOM 756 C CA . GLY A 1 93 ? -3.634 4.139 18.735 1.00 85.81 93 GLY A CA 1
ATOM 757 C C . GLY A 1 93 ? -4.160 5.244 17.812 1.00 85.81 93 GLY A C 1
ATOM 758 O O . GLY A 1 93 ? -5.211 5.794 18.109 1.00 85.81 93 GLY A O 1
ATOM 759 N N . ASN A 1 94 ? -3.529 5.507 16.659 1.00 88.25 94 ASN A N 1
ATOM 760 C CA . ASN A 1 94 ? -4.084 6.414 15.638 1.00 88.25 94 ASN A CA 1
ATOM 761 C C . ASN A 1 94 ? -4.771 5.661 14.488 1.00 88.25 94 ASN A C 1
ATOM 763 O O . ASN A 1 94 ? -4.975 6.198 13.401 1.00 88.25 94 ASN A O 1
ATOM 767 N N . MET A 1 95 ? -5.069 4.383 14.682 1.00 91.44 95 MET A N 1
ATOM 768 C CA . MET A 1 95 ? -5.535 3.508 13.623 1.00 91.44 95 MET A CA 1
ATOM 769 C C . MET A 1 95 ? -6.663 2.609 14.116 1.00 91.44 95 MET A C 1
ATOM 771 O O . MET A 1 95 ? -6.582 2.047 15.206 1.00 91.44 95 MET A O 1
ATOM 775 N N . LEU A 1 96 ? -7.674 2.437 13.275 1.00 93.00 96 LEU A N 1
ATOM 776 C CA . LEU A 1 96 ? -8.833 1.582 13.491 1.00 93.00 96 LEU A CA 1
ATOM 777 C C . LEU A 1 96 ? -8.933 0.558 12.368 1.00 93.00 96 LEU A C 1
ATOM 779 O O . LEU A 1 96 ? -8.537 0.834 11.234 1.00 93.00 96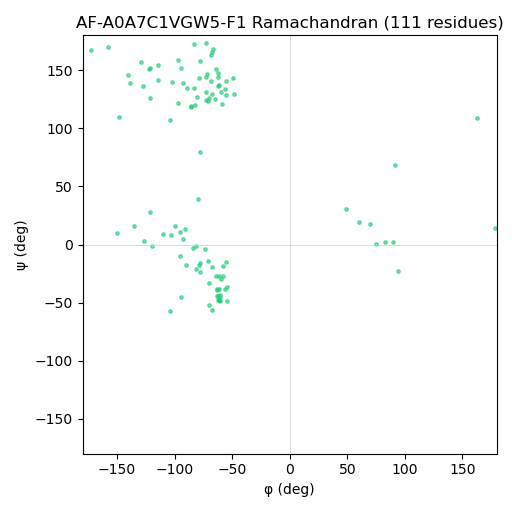 LEU A O 1
ATOM 783 N N . SER A 1 97 ? -9.503 -0.602 12.670 1.00 95.25 97 SER A N 1
ATOM 784 C CA . SER A 1 97 ? -9.924 -1.548 11.645 1.00 95.25 97 SER A CA 1
ATOM 785 C C . SER A 1 97 ? -11.410 -1.365 11.379 1.00 95.25 97 SER A C 1
ATOM 787 O O . SER A 1 97 ? -12.210 -1.446 12.305 1.00 95.25 97 SER A O 1
ATOM 789 N N . LEU A 1 98 ? -11.808 -1.067 10.146 1.00 96.12 98 LEU A N 1
ATOM 790 C CA . LEU A 1 98 ? -13.186 -0.723 9.808 1.00 96.12 98 LEU A CA 1
ATOM 791 C C . LEU A 1 98 ? -13.706 -1.587 8.664 1.00 96.12 98 LEU A C 1
ATOM 793 O O . LEU A 1 98 ? -13.037 -1.766 7.649 1.00 96.12 98 LEU A O 1
ATOM 797 N N . CYS A 1 99 ? -14.939 -2.075 8.795 1.00 96.50 99 CYS A N 1
ATOM 798 C CA . CYS A 1 99 ? -15.636 -2.684 7.667 1.00 96.50 99 CYS A CA 1
ATOM 799 C C . CYS A 1 99 ? -15.986 -1.619 6.608 1.00 96.50 99 CYS A C 1
ATOM 801 O O . CYS A 1 99 ? -16.038 -0.429 6.940 1.00 96.50 99 CYS A O 1
ATOM 803 N N . PRO A 1 100 ? -16.316 -2.009 5.362 1.00 95.50 100 PRO A N 1
ATOM 804 C CA . PRO A 1 100 ? -16.604 -1.055 4.285 1.00 95.50 100 PRO A CA 1
ATOM 805 C C . PRO A 1 100 ? -17.692 -0.023 4.628 1.00 95.50 100 PRO A C 1
ATOM 807 O O . PRO A 1 100 ? -17.578 1.151 4.273 1.00 95.50 100 PRO A O 1
ATOM 810 N N . ASN A 1 101 ? -18.724 -0.434 5.373 1.00 95.31 101 ASN A N 1
ATOM 811 C CA . ASN A 1 101 ? -19.820 0.450 5.778 1.00 95.31 101 ASN A CA 1
ATOM 812 C C . ASN A 1 101 ? -19.368 1.483 6.815 1.00 95.31 101 ASN A C 1
ATOM 814 O O . ASN A 1 101 ? -19.558 2.680 6.614 1.00 95.31 101 ASN A O 1
ATOM 818 N N . CYS A 1 102 ? -18.732 1.036 7.901 1.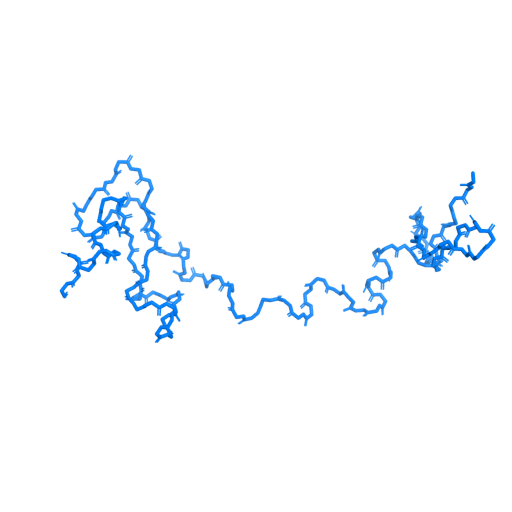00 95.25 102 CYS A N 1
ATOM 819 C CA . CYS A 1 102 ? -18.203 1.928 8.933 1.00 95.25 102 CYS A CA 1
ATOM 820 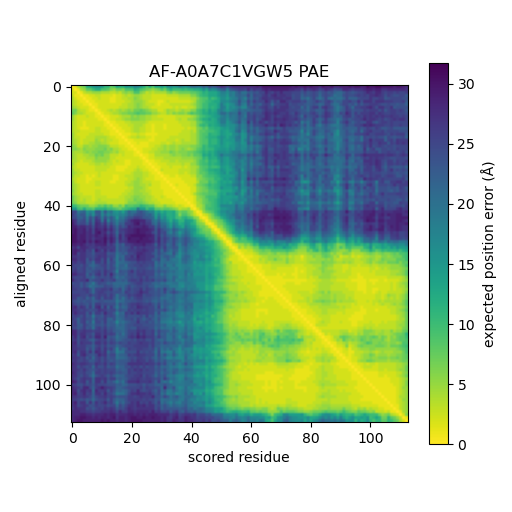C C . CYS A 1 102 ? -17.115 2.849 8.377 1.00 95.25 102 CYS A C 1
ATOM 822 O O . CYS A 1 102 ? -17.088 4.029 8.704 1.00 95.25 102 CYS A O 1
ATOM 824 N N . HIS A 1 103 ? -16.266 2.344 7.482 1.00 94.81 103 HIS A N 1
ATOM 825 C CA . HIS A 1 103 ? -15.247 3.148 6.820 1.00 94.81 103 HIS A CA 1
ATOM 826 C C . HIS A 1 103 ? -15.877 4.291 6.010 1.00 94.81 103 HIS A C 1
ATOM 828 O O . HIS A 1 103 ? -15.434 5.434 6.111 1.00 94.81 103 HIS A O 1
ATOM 834 N N . LYS A 1 104 ? -16.962 4.018 5.273 1.00 94.38 104 LYS A N 1
ATOM 835 C CA . LYS A 1 104 ? -17.711 5.052 4.545 1.00 94.38 104 LYS A CA 1
ATOM 836 C C . LYS A 1 104 ? -18.341 6.083 5.484 1.00 94.38 104 LYS A C 1
ATOM 838 O O . LYS A 1 104 ? -18.247 7.273 5.209 1.00 94.38 104 LYS A O 1
ATOM 843 N N . LEU A 1 105 ? -18.960 5.645 6.581 1.00 93.44 105 LEU A N 1
ATOM 844 C CA . LEU A 1 105 ? -19.571 6.550 7.563 1.00 93.44 105 LEU A CA 1
ATOM 845 C C . LEU A 1 105 ? -18.539 7.490 8.203 1.00 93.44 105 LEU A C 1
ATOM 847 O O . LEU A 1 105 ? -18.827 8.672 8.379 1.00 93.44 105 LEU A O 1
ATOM 851 N N . VAL A 1 106 ? -17.330 6.992 8.475 1.00 91.88 106 VAL A N 1
ATOM 852 C CA . VAL A 1 106 ? -16.211 7.805 8.967 1.00 91.88 106 VAL A CA 1
ATOM 853 C C . VAL A 1 106 ? -15.803 8.873 7.949 1.00 91.88 106 VAL A C 1
ATOM 855 O O . VAL A 1 106 ? -15.705 10.042 8.309 1.00 91.88 106 VAL A O 1
ATOM 858 N N . HIS A 1 107 ? -15.633 8.514 6.671 1.00 88.00 107 HIS A N 1
ATOM 859 C CA . HIS A 1 107 ? -15.317 9.494 5.614 1.00 88.00 107 HIS A CA 1
ATOM 860 C C . HIS A 1 107 ? -16.413 10.550 5.424 1.00 88.00 107 HIS A C 1
ATOM 862 O O . HIS A 1 107 ? -16.124 11.663 4.994 1.00 88.00 107 HIS A O 1
ATOM 868 N N . LEU A 1 108 ? -17.662 10.213 5.752 1.00 89.62 108 LEU A N 1
ATOM 869 C CA . LEU A 1 108 ? -18.799 11.137 5.729 1.00 89.62 108 LEU A CA 1
ATOM 870 C C . LEU A 1 108 ? -18.932 11.975 7.015 1.00 89.62 108 LEU A C 1
ATOM 872 O O . LEU A 1 108 ? -19.835 12.804 7.091 1.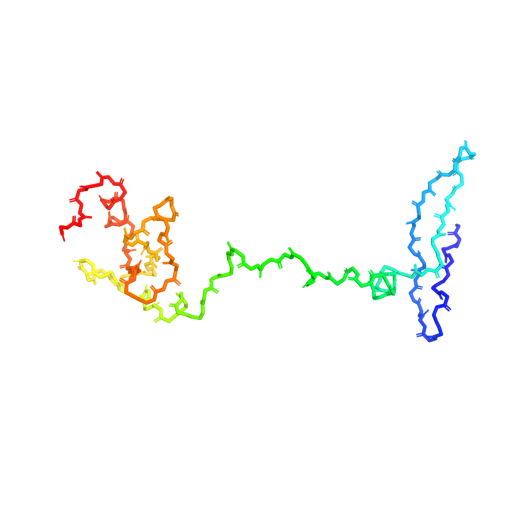00 89.62 108 LEU A O 1
ATOM 876 N N . GLY A 1 109 ? -18.087 11.758 8.030 1.00 87.00 109 GLY A N 1
ATOM 877 C CA . GLY A 1 109 ? -18.180 12.442 9.325 1.00 87.00 109 GLY A CA 1
ATOM 878 C C . GLY A 1 109 ? -19.390 12.026 10.173 1.00 87.00 109 GLY A C 1
ATOM 879 O O . GLY A 1 109 ? -19.772 12.742 11.093 1.00 87.00 109 GLY A O 1
ATOM 880 N N . LEU A 1 110 ? -20.015 10.884 9.867 1.00 85.00 110 LEU A N 1
ATOM 881 C CA . LEU A 1 110 ? -21.235 10.397 10.529 1.00 85.00 110 LEU A CA 1
ATOM 882 C C . LEU A 1 110 ? -20.955 9.418 11.672 1.00 85.00 110 LEU A C 1
ATOM 884 O O . LEU A 1 110 ? -21.856 9.057 12.427 1.00 85.00 110 LEU A O 1
ATOM 888 N N . SER A 1 111 ? -19.713 8.965 11.797 1.00 67.88 111 SER A N 1
ATOM 889 C CA . SER A 1 111 ? -19.296 8.060 12.858 1.00 67.88 111 SER A CA 1
ATOM 890 C C . SER A 1 111 ? -17.847 8.337 13.213 1.00 67.88 111 SER A C 1
ATOM 892 O O . SER A 1 111 ? -16.979 8.083 12.391 1.00 67.88 111 SER A O 1
ATOM 894 N N . ILE A 1 112 ? -17.653 8.897 14.402 1.00 60.62 112 ILE A N 1
ATOM 895 C CA . ILE A 1 112 ? -16.503 8.946 15.323 1.00 60.62 112 ILE A CA 1
ATOM 896 C C . ILE A 1 112 ? -16.883 10.124 16.236 1.00 60.62 112 ILE A C 1
ATOM 898 O O . ILE A 1 112 ? -16.975 11.257 15.767 1.00 60.62 112 ILE A O 1
ATOM 902 N N . LYS A 1 113 ? -17.236 9.830 17.490 1.00 50.09 113 LYS A N 1
ATOM 903 C CA . LYS A 1 113 ? -17.427 10.826 18.553 1.00 50.09 113 LYS A CA 1
ATOM 904 C C . LYS A 1 113 ? -16.208 10.796 19.455 1.00 50.09 113 LYS A C 1
ATOM 906 O O . LYS A 1 113 ? -15.73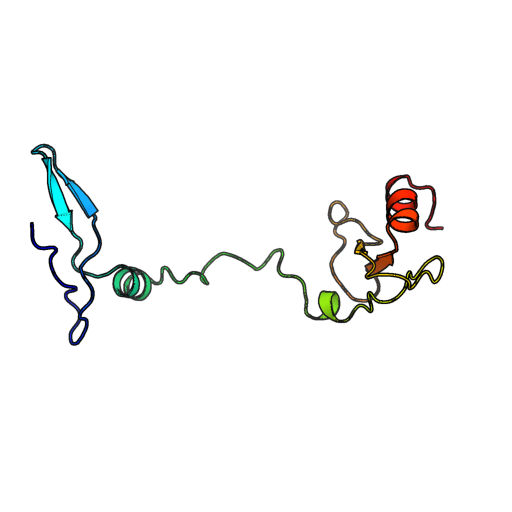1 9.666 19.702 1.00 50.09 113 LYS A O 1
#

Secondary structure (DSSP, 8-state):
-PPPBPSSTT--SBPPEEEE-TTSPEEE-SS-HHHHHHHTT--TTSSS-SSSPPPHHHHTS--SS-TTT---SSPPEEEESS-GGGT--S-TTSEEEE-HHHHHHHHTTSS--

Sequence (113 aa):
MDKPKCKIDKCNNNAMFARINKKGERKYKKLCYGHHRKKYRMSPNSKIRKNGSFTSEYYDIDTTKCSLCGWDKAPCDRHRIEMGMNGGKYIKGNMLSLCPNCHKLVHLGLSIK